Protein AF-A0A1Y0FV81-F1 (afdb_monomer_lite)

Sequence (86 aa):
MEKEQFKKALEERLAKRLEAETFDELTVGGSKMRFDMAMAINGYPFELPEGASEEDYTPLLTDQQYMSGKFDGIIDEVFMKALRNS

Foldseek 3Di:
DDQVVLLVQQLVLVVVVCVPDAPCVQCVRLPLVSSCCQRADPQDDPDDPVPDDVVSRPHPDDPVRVVVCPHVVSSVVSSVVSVVVD

pLDDT: mean 88.67, std 8.63, range [60.06, 97.44]

Structure (mmCIF, N/CA/C/O backbone):
data_AF-A0A1Y0FV81-F1
#
_entry.id   AF-A0A1Y0FV81-F1
#
loop_
_atom_site.group_PDB
_atom_site.id
_atom_site.type_symbol
_atom_site.label_atom_id
_atom_site.label_alt_id
_atom_site.label_comp_id
_atom_site.label_asym_id
_atom_site.label_entity_id
_atom_site.label_seq_id
_atom_site.pdbx_PDB_ins_code
_atom_site.Cartn_x
_atom_site.Cartn_y
_atom_site.Cartn_z
_atom_site.occupancy
_atom_site.B_iso_or_equiv
_atom_site.auth_seq_id
_atom_site.auth_comp_id
_atom_site.auth_asym_id
_atom_site.auth_atom_id
_atom_site.pdbx_PDB_model_num
ATOM 1 N N . MET A 1 1 ? -2.843 6.747 13.198 1.00 83.81 1 MET A N 1
ATOM 2 C CA . MET A 1 1 ? -3.000 7.011 11.756 1.00 83.81 1 MET A CA 1
ATOM 3 C C . MET A 1 1 ? -4.470 6.901 11.390 1.00 83.81 1 MET A C 1
ATOM 5 O O . MET A 1 1 ? -5.130 5.950 11.821 1.00 83.81 1 MET A O 1
ATOM 9 N N . GLU A 1 2 ? -4.978 7.880 10.646 1.00 93.00 2 GLU A N 1
ATOM 10 C CA . GLU A 1 2 ? -6.337 7.852 10.098 1.00 93.00 2 GLU A CA 1
ATOM 11 C C . GLU A 1 2 ? -6.404 7.102 8.764 1.00 93.00 2 GLU A C 1
ATOM 13 O O . GLU A 1 2 ? -5.401 6.968 8.068 1.00 93.00 2 GLU A O 1
ATOM 18 N N . LYS A 1 3 ? -7.596 6.606 8.407 1.00 93.75 3 LYS A N 1
ATOM 19 C CA . LYS A 1 3 ? -7.827 5.800 7.194 1.00 93.75 3 LYS A CA 1
ATOM 20 C C . LYS A 1 3 ? -7.391 6.509 5.908 1.00 93.75 3 LYS A C 1
ATOM 22 O O . LYS A 1 3 ? -6.654 5.931 5.120 1.00 93.75 3 LYS A O 1
ATOM 27 N N . GLU A 1 4 ? -7.766 7.774 5.746 1.00 94.50 4 GLU A N 1
ATOM 28 C CA . GLU A 1 4 ? -7.398 8.568 4.564 1.00 94.50 4 GLU A CA 1
ATOM 29 C C . GLU A 1 4 ? -5.891 8.828 4.472 1.00 94.50 4 GLU A C 1
ATOM 31 O O . GLU A 1 4 ? -5.305 8.761 3.394 1.00 94.50 4 GLU A O 1
ATOM 36 N N . GLN A 1 5 ? -5.240 9.071 5.614 1.00 95.19 5 GLN A N 1
ATOM 37 C CA . GLN A 1 5 ? -3.786 9.249 5.667 1.00 95.19 5 GLN A CA 1
ATOM 38 C C . GLN A 1 5 ? -3.065 7.965 5.262 1.00 95.19 5 GLN A C 1
ATOM 40 O O . GLN A 1 5 ? -2.114 8.013 4.488 1.00 95.19 5 GLN A O 1
ATOM 45 N N . PHE A 1 6 ? -3.548 6.822 5.756 1.00 95.69 6 PHE A N 1
ATOM 46 C CA . PHE A 1 6 ? -3.008 5.519 5.395 1.00 95.69 6 PHE A CA 1
ATOM 47 C C . PHE A 1 6 ? -3.179 5.230 3.902 1.00 95.69 6 PHE A C 1
ATOM 49 O O . PHE A 1 6 ? -2.210 4.863 3.247 1.00 95.69 6 PHE A O 1
ATOM 56 N N . LYS A 1 7 ? -4.381 5.446 3.352 1.00 96.75 7 LYS A N 1
ATOM 57 C CA . LYS A 1 7 ? -4.658 5.232 1.926 1.00 96.75 7 LYS A CA 1
ATOM 58 C C . LYS A 1 7 ? -3.709 6.034 1.045 1.00 96.75 7 LYS A C 1
ATOM 60 O O . LYS A 1 7 ? -3.076 5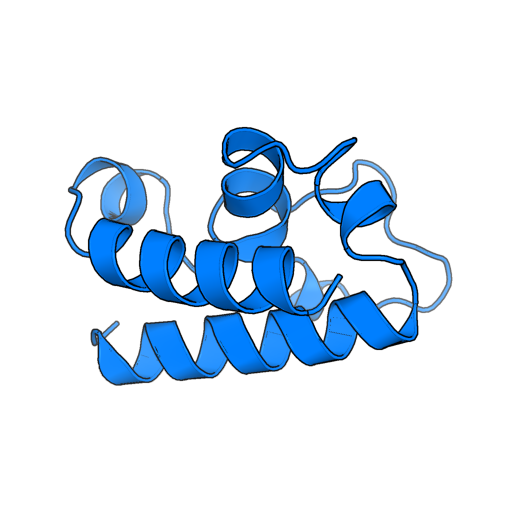.466 0.163 1.00 96.75 7 LYS A O 1
ATOM 65 N N . LYS A 1 8 ? -3.571 7.330 1.333 1.00 96.38 8 LYS A N 1
ATOM 66 C CA . LYS A 1 8 ? -2.672 8.213 0.592 1.00 96.38 8 LYS A CA 1
ATOM 67 C C . LYS A 1 8 ? -1.219 7.733 0.668 1.00 96.38 8 LYS A C 1
ATOM 69 O O . LYS A 1 8 ? -0.580 7.605 -0.368 1.00 96.38 8 LYS A O 1
ATOM 74 N N . ALA A 1 9 ? -0.726 7.410 1.865 1.00 94.38 9 ALA A N 1
ATOM 75 C CA . ALA A 1 9 ? 0.641 6.917 2.040 1.00 94.38 9 ALA A CA 1
ATOM 76 C C . ALA A 1 9 ? 0.885 5.585 1.306 1.00 94.38 9 ALA A C 1
ATOM 78 O O . ALA A 1 9 ? 1.950 5.379 0.729 1.00 94.38 9 ALA A O 1
ATOM 79 N N . LEU A 1 10 ? -0.109 4.691 1.298 1.00 95.00 10 LEU A N 1
ATOM 80 C CA . LEU A 1 10 ? -0.044 3.411 0.597 1.00 95.00 10 LEU A CA 1
ATOM 81 C C . LEU A 1 10 ? -0.009 3.598 -0.928 1.00 95.00 10 LEU A C 1
ATOM 83 O O . LEU A 1 10 ? 0.804 2.964 -1.597 1.00 95.00 10 LEU A O 1
ATOM 87 N N . GLU A 1 11 ? -0.851 4.482 -1.475 1.00 95.44 11 GLU A N 1
ATOM 88 C CA . GLU A 1 11 ? -0.868 4.807 -2.909 1.00 95.44 11 GLU A CA 1
ATOM 89 C C . GLU A 1 11 ? 0.423 5.511 -3.359 1.00 95.44 11 GLU A C 1
ATOM 91 O O . GLU A 1 11 ? 0.976 5.154 -4.398 1.00 95.44 11 GLU A O 1
ATOM 96 N N . GLU A 1 12 ? 0.938 6.463 -2.575 1.00 94.19 12 GLU A N 1
ATOM 97 C CA . GLU A 1 12 ? 2.202 7.158 -2.863 1.00 94.19 12 GLU A CA 1
ATOM 98 C C . GLU A 1 12 ? 3.388 6.191 -2.850 1.00 94.19 12 GLU A C 1
ATOM 100 O O . GLU A 1 12 ? 4.210 6.196 -3.769 1.00 94.19 12 GLU A O 1
ATOM 105 N N . ARG A 1 13 ? 3.451 5.305 -1.849 1.00 91.81 13 ARG A N 1
ATOM 106 C CA . ARG A 1 13 ? 4.477 4.263 -1.804 1.00 91.81 13 ARG A CA 1
ATOM 107 C C . ARG A 1 13 ? 4.373 3.330 -3.002 1.00 91.81 13 ARG A C 1
ATOM 109 O O . ARG A 1 13 ? 5.401 2.978 -3.570 1.00 91.81 13 ARG A O 1
ATOM 116 N N . LEU A 1 14 ? 3.160 2.927 -3.384 1.00 93.38 14 LEU A N 1
ATOM 117 C CA . LEU A 1 14 ? 2.967 2.022 -4.515 1.00 93.38 14 LEU A CA 1
ATOM 118 C C . LEU A 1 14 ? 3.446 2.659 -5.811 1.00 93.38 14 LEU A C 1
ATOM 120 O O . LEU A 1 14 ? 4.196 2.028 -6.545 1.00 93.38 14 LEU A O 1
ATOM 124 N N . ALA A 1 15 ? 3.072 3.916 -6.056 1.00 93.31 15 ALA A N 1
ATOM 125 C CA . ALA A 1 15 ? 3.549 4.659 -7.214 1.00 93.31 15 ALA A CA 1
ATOM 126 C C . ALA A 1 15 ? 5.083 4.678 -7.269 1.00 93.31 15 ALA A C 1
ATOM 128 O O . ALA A 1 15 ? 5.651 4.357 -8.306 1.00 93.31 15 ALA A O 1
ATOM 129 N N . LYS A 1 16 ? 5.742 4.945 -6.134 1.00 89.69 16 LYS A N 1
ATOM 130 C CA . LYS A 1 16 ? 7.205 4.971 -6.044 1.00 89.69 16 LYS A CA 1
ATOM 131 C C . LYS A 1 16 ? 7.856 3.606 -6.280 1.00 89.69 16 LYS A C 1
ATOM 133 O O . LYS A 1 16 ? 8.871 3.533 -6.960 1.00 89.69 16 LYS A O 1
ATOM 138 N N . ARG A 1 17 ? 7.292 2.512 -5.751 1.00 88.19 17 ARG A N 1
ATOM 139 C CA . ARG A 1 17 ? 7.804 1.154 -6.030 1.00 88.19 17 ARG A CA 1
ATOM 140 C C . ARG A 1 17 ? 7.708 0.818 -7.510 1.00 88.19 17 ARG A C 1
ATOM 142 O O . ARG A 1 17 ? 8.665 0.314 -8.086 1.00 88.19 17 ARG A O 1
ATOM 149 N N . LEU A 1 18 ? 6.597 1.194 -8.134 1.00 90.69 18 LEU A N 1
ATOM 150 C CA . LEU A 1 18 ? 6.359 0.943 -9.551 1.00 90.69 18 LEU A CA 1
ATOM 151 C C . LEU A 1 18 ? 7.267 1.746 -10.502 1.00 90.69 18 LEU A C 1
ATOM 153 O O . LEU A 1 18 ? 7.262 1.486 -11.701 1.00 90.69 18 LEU A O 1
ATOM 157 N N . GLU A 1 19 ? 8.069 2.692 -9.998 1.00 89.81 19 GLU A N 1
ATOM 158 C CA . GLU A 1 19 ? 9.138 3.335 -10.777 1.00 89.81 19 GLU A CA 1
ATOM 159 C C . GLU A 1 19 ? 10.367 2.427 -10.959 1.00 89.81 19 GLU A C 1
ATOM 161 O O . GLU A 1 19 ? 11.133 2.627 -11.902 1.00 89.81 19 GLU A O 1
ATOM 166 N N . ALA A 1 20 ? 10.566 1.445 -10.071 1.00 85.06 20 ALA A N 1
ATOM 167 C CA . ALA A 1 20 ? 11.756 0.591 -10.027 1.00 85.06 20 ALA A CA 1
ATOM 168 C C . ALA A 1 20 ? 11.472 -0.896 -10.309 1.00 85.06 20 ALA A C 1
ATOM 170 O O . ALA A 1 20 ? 12.349 -1.588 -10.821 1.00 85.06 20 ALA A O 1
ATOM 171 N N . GLU A 1 21 ? 10.275 -1.386 -9.986 1.00 87.50 21 GLU A N 1
ATOM 172 C CA . GLU A 1 21 ? 9.859 -2.783 -10.167 1.00 87.50 21 GLU A CA 1
ATOM 173 C C . GLU A 1 21 ? 8.429 -2.864 -10.713 1.00 87.50 21 GLU A C 1
ATOM 175 O O . GLU A 1 21 ? 7.617 -1.959 -10.535 1.00 87.50 21 GLU A O 1
ATOM 180 N N . THR A 1 22 ? 8.086 -3.953 -11.393 1.00 92.75 22 THR A N 1
ATOM 181 C CA . THR A 1 22 ? 6.709 -4.192 -11.839 1.00 92.75 22 THR A CA 1
ATOM 182 C C . THR A 1 22 ? 5.825 -4.654 -10.682 1.00 92.75 22 THR A C 1
ATOM 184 O O . THR A 1 22 ? 6.294 -5.181 -9.673 1.00 92.75 22 THR A O 1
ATOM 187 N N . PHE A 1 23 ? 4.504 -4.517 -10.834 1.00 93.62 23 PHE A N 1
ATOM 188 C CA . PHE A 1 23 ? 3.566 -5.032 -9.833 1.00 93.62 23 PHE A CA 1
ATOM 189 C C . PHE A 1 23 ? 3.699 -6.552 -9.642 1.00 93.62 23 PHE A C 1
ATOM 191 O O . PHE A 1 23 ? 3.556 -7.047 -8.523 1.00 93.62 23 PHE A O 1
ATOM 198 N N . ASP A 1 24 ? 3.992 -7.292 -10.713 1.00 93.69 24 ASP A N 1
ATOM 199 C CA . ASP A 1 24 ? 4.173 -8.744 -10.661 1.00 93.69 24 ASP A CA 1
ATOM 200 C C . ASP A 1 24 ? 5.427 -9.143 -9.871 1.00 93.69 24 ASP A C 1
ATOM 202 O O . ASP A 1 24 ? 5.369 -10.067 -9.061 1.00 93.69 24 ASP A O 1
ATOM 206 N N . GLU A 1 25 ? 6.528 -8.400 -10.025 1.00 91.12 25 GLU A N 1
ATOM 207 C CA . GLU A 1 25 ? 7.758 -8.576 -9.239 1.00 91.12 25 GLU A CA 1
ATOM 208 C C . GLU A 1 25 ? 7.529 -8.232 -7.763 1.00 91.12 25 GLU A C 1
ATOM 210 O O . GLU A 1 25 ? 7.806 -9.058 -6.889 1.00 91.12 25 GLU A O 1
ATOM 215 N N . LEU A 1 26 ? 6.923 -7.069 -7.495 1.00 89.44 26 LEU A N 1
ATOM 216 C CA . LEU A 1 26 ? 6.592 -6.591 -6.150 1.00 89.44 26 LEU A CA 1
ATOM 217 C C . LEU A 1 26 ? 5.735 -7.605 -5.378 1.00 89.44 26 LEU A C 1
ATOM 219 O O . LEU A 1 26 ? 5.923 -7.843 -4.183 1.00 89.44 26 LEU A O 1
ATOM 223 N N . THR A 1 27 ? 4.751 -8.194 -6.059 1.00 91.94 27 THR A N 1
ATOM 224 C CA . THR A 1 27 ? 3.767 -9.094 -5.446 1.00 91.94 27 THR A CA 1
ATOM 225 C C . THR A 1 27 ? 4.071 -10.570 -5.661 1.00 91.94 27 THR A C 1
ATOM 227 O O . THR A 1 27 ? 3.339 -11.409 -5.146 1.00 91.94 27 THR A O 1
ATOM 230 N N . VAL A 1 28 ? 5.141 -10.919 -6.374 1.00 89.31 28 VAL A N 1
ATOM 231 C CA . VAL A 1 28 ? 5.474 -12.297 -6.759 1.00 89.31 28 VAL A CA 1
ATOM 232 C C . VAL A 1 28 ? 4.256 -13.010 -7.368 1.00 89.31 28 VAL A C 1
ATOM 234 O O . VAL A 1 28 ? 3.694 -13.931 -6.766 1.00 89.31 28 VAL A O 1
ATOM 237 N N . GLY A 1 29 ? 3.812 -12.564 -8.545 1.00 89.81 29 GLY A N 1
ATOM 238 C CA . GLY A 1 29 ? 2.694 -13.197 -9.254 1.00 89.81 29 GLY A CA 1
ATOM 239 C C . GLY A 1 29 ? 1.306 -12.748 -8.789 1.00 89.81 29 GLY A C 1
ATOM 240 O O . GLY A 1 29 ? 0.376 -13.557 -8.777 1.00 89.81 29 GLY A O 1
ATOM 241 N N . GLY A 1 30 ? 1.152 -11.512 -8.305 1.00 91.94 30 GLY A N 1
ATOM 242 C CA . GLY A 1 30 ? -0.129 -11.011 -7.798 1.00 91.94 30 GLY A CA 1
ATOM 243 C C . GLY A 1 30 ? -0.493 -11.522 -6.399 1.00 91.94 30 GLY A C 1
ATOM 244 O O . GLY A 1 30 ? -1.672 -11.559 -6.047 1.00 91.94 30 GLY A O 1
ATOM 245 N N . SER A 1 31 ? 0.471 -11.946 -5.574 1.00 93.44 31 SER A N 1
ATOM 246 C CA . SER A 1 31 ? 0.173 -12.397 -4.210 1.00 93.44 31 SER A CA 1
ATOM 247 C C . SER A 1 31 ? -0.176 -11.224 -3.299 1.00 93.44 31 SER A C 1
ATOM 249 O O . SER A 1 31 ? 0.660 -10.376 -2.980 1.00 93.44 31 SER A O 1
ATOM 251 N N . LYS A 1 32 ? -1.408 -11.224 -2.785 1.00 93.25 32 LYS A N 1
ATOM 252 C CA . LYS A 1 32 ? -1.859 -10.227 -1.811 1.00 93.25 32 LYS A CA 1
ATOM 253 C C . LYS A 1 32 ? -1.026 -10.232 -0.528 1.00 93.25 32 LYS A C 1
ATOM 255 O O . LYS A 1 32 ? -0.682 -9.178 -0.020 1.00 93.25 32 LYS A O 1
ATOM 260 N N . MET A 1 33 ? -0.626 -11.404 -0.039 1.00 90.88 33 MET A N 1
ATOM 261 C CA . MET A 1 33 ? 0.236 -11.482 1.144 1.00 90.88 33 MET A CA 1
ATOM 262 C C . MET A 1 33 ? 1.586 -10.792 0.902 1.00 90.88 33 MET A C 1
ATOM 264 O O . MET A 1 33 ? 2.099 -10.113 1.786 1.00 90.88 33 MET A O 1
ATOM 268 N N . ARG A 1 34 ? 2.156 -10.939 -0.302 1.00 90.81 34 ARG A N 1
ATOM 269 C CA . ARG A 1 34 ? 3.399 -10.250 -0.677 1.00 90.81 34 ARG A CA 1
ATOM 270 C C . ARG A 1 34 ? 3.192 -8.750 -0.807 1.00 90.81 34 ARG A C 1
ATOM 272 O O . ARG A 1 34 ? 4.037 -8.004 -0.333 1.00 90.81 34 ARG A O 1
ATOM 279 N N . PHE A 1 35 ? 2.063 -8.320 -1.363 1.00 93.00 35 PHE A N 1
ATOM 280 C CA . PHE A 1 35 ? 1.692 -6.909 -1.388 1.00 93.00 35 PHE A CA 1
ATOM 281 C C . PH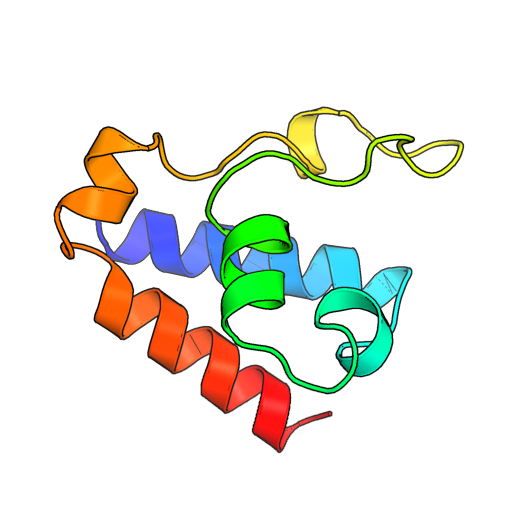E A 1 35 ? 1.613 -6.321 0.026 1.00 93.00 35 PHE A C 1
ATOM 283 O O . PHE A 1 35 ? 2.251 -5.310 0.308 1.00 93.00 35 PHE A O 1
ATOM 290 N N . ASP A 1 36 ? 0.888 -6.976 0.933 1.00 92.31 36 ASP A N 1
ATOM 291 C CA . ASP A 1 36 ? 0.724 -6.511 2.308 1.00 92.31 36 ASP A CA 1
ATOM 292 C C . ASP A 1 36 ? 2.100 -6.389 3.000 1.00 92.31 36 ASP A C 1
ATOM 294 O O . ASP A 1 36 ? 2.379 -5.365 3.624 1.00 92.31 36 ASP A O 1
ATOM 298 N N . MET A 1 37 ? 3.001 -7.362 2.796 1.00 88.00 37 MET A N 1
ATOM 299 C CA . MET A 1 37 ? 4.392 -7.340 3.286 1.00 88.00 37 MET A CA 1
ATOM 300 C C . MET A 1 37 ? 5.313 -6.318 2.607 1.00 88.00 37 MET A C 1
ATOM 302 O O . MET A 1 37 ? 6.276 -5.868 3.206 1.00 88.00 37 MET A O 1
ATOM 306 N N . ALA A 1 38 ? 5.105 -5.975 1.342 1.00 87.50 38 ALA A N 1
ATOM 307 C CA . ALA A 1 38 ? 5.962 -4.995 0.675 1.00 87.50 38 ALA A CA 1
ATOM 308 C C . ALA A 1 38 ? 5.520 -3.557 0.992 1.00 87.50 38 ALA A C 1
ATOM 310 O O . ALA A 1 38 ? 6.330 -2.628 1.023 1.00 87.50 38 ALA A O 1
ATOM 311 N N . MET A 1 39 ? 4.218 -3.374 1.224 1.00 90.25 39 MET A N 1
ATOM 312 C CA . MET A 1 39 ? 3.582 -2.062 1.194 1.00 90.25 39 MET A CA 1
ATOM 313 C C . MET A 1 39 ? 3.091 -1.588 2.560 1.00 90.25 39 MET A C 1
ATOM 315 O O . MET A 1 39 ? 3.259 -0.410 2.887 1.00 90.25 39 MET A O 1
ATOM 319 N N . ALA A 1 40 ? 2.488 -2.476 3.353 1.00 85.50 40 ALA A N 1
ATOM 320 C CA . ALA A 1 40 ? 1.759 -2.115 4.567 1.00 85.50 40 ALA A CA 1
ATOM 321 C C . ALA A 1 40 ? 2.482 -2.528 5.860 1.00 85.50 40 ALA A C 1
ATOM 323 O O . ALA A 1 40 ? 2.563 -1.717 6.786 1.00 85.50 40 ALA A O 1
ATOM 324 N N . ILE A 1 41 ? 3.019 -3.748 5.916 1.00 82.38 41 ILE A N 1
ATOM 325 C CA . ILE A 1 41 ? 3.694 -4.339 7.085 1.00 82.38 41 ILE A CA 1
ATOM 326 C C . ILE A 1 41 ? 5.096 -4.820 6.737 1.00 82.38 41 ILE A C 1
ATOM 328 O O . ILE A 1 41 ? 5.393 -4.959 5.568 1.00 82.38 41 ILE A O 1
ATOM 332 N N . ASN A 1 42 ? 5.924 -5.099 7.752 1.00 69.88 42 ASN A N 1
ATOM 333 C CA . ASN A 1 42 ? 7.233 -5.759 7.639 1.00 69.88 42 ASN A CA 1
ATOM 334 C C . ASN A 1 42 ? 8.088 -5.299 6.453 1.00 69.88 42 ASN A C 1
ATOM 336 O O . ASN A 1 42 ? 8.143 -5.969 5.428 1.00 69.88 42 ASN A O 1
ATOM 340 N N . GLY A 1 43 ? 8.799 -4.184 6.656 1.00 63.53 43 GLY A N 1
ATOM 341 C CA . GLY A 1 43 ? 9.707 -3.584 5.689 1.00 63.53 43 GLY A CA 1
ATOM 342 C C . GLY A 1 43 ? 10.572 -4.637 5.007 1.00 63.53 43 GLY A C 1
ATOM 343 O O . GLY A 1 43 ? 11.405 -5.284 5.636 1.00 63.53 43 GLY A O 1
ATOM 344 N N . TYR A 1 44 ? 10.301 -4.831 3.723 1.00 60.06 44 TYR A N 1
ATOM 345 C CA . TYR A 1 44 ? 10.937 -5.792 2.830 1.00 60.06 44 TYR A CA 1
ATOM 346 C C . TYR A 1 44 ? 11.485 -4.989 1.637 1.00 60.06 44 TYR A C 1
ATOM 348 O O . TYR A 1 44 ? 10.779 -4.068 1.193 1.00 60.06 44 TYR A O 1
ATOM 356 N N . PRO A 1 45 ? 12.697 -5.264 1.098 1.00 63.53 45 PRO A N 1
ATOM 357 C CA . PRO A 1 45 ? 13.468 -6.516 1.102 1.00 63.53 45 PRO A CA 1
ATOM 358 C C . PRO A 1 45 ? 14.588 -6.630 2.147 1.00 63.53 45 PRO A C 1
ATOM 360 O O . PRO A 1 45 ? 14.988 -5.651 2.765 1.00 63.53 45 PRO A O 1
ATOM 363 N N . PHE A 1 46 ? 15.118 -7.857 2.294 1.00 61.88 46 PHE A N 1
ATOM 364 C CA . PHE A 1 46 ? 16.326 -8.174 3.080 1.00 61.88 46 PHE A CA 1
ATOM 365 C C . PHE A 1 46 ? 17.564 -7.375 2.646 1.00 61.88 46 PHE A C 1
ATOM 367 O O . PHE A 1 46 ? 18.480 -7.192 3.444 1.00 61.88 46 PHE A O 1
ATOM 374 N N . GLU A 1 47 ? 17.572 -6.891 1.405 1.00 68.38 47 GLU A N 1
ATOM 375 C CA . GLU A 1 47 ? 18.550 -5.947 0.880 1.00 68.38 47 GLU A CA 1
ATOM 376 C C . GLU A 1 47 ? 17.795 -4.831 0.162 1.00 68.38 47 GLU A C 1
ATOM 378 O O . GLU A 1 47 ? 16.995 -5.080 -0.742 1.00 68.38 47 GLU A O 1
ATOM 383 N N . LEU A 1 48 ? 18.019 -3.595 0.597 1.00 75.19 48 LEU A N 1
ATOM 384 C CA . LEU A 1 48 ? 17.507 -2.428 -0.104 1.00 75.19 48 LEU A CA 1
ATOM 385 C C . LEU A 1 48 ? 18.215 -2.310 -1.457 1.00 75.19 48 LEU A C 1
ATOM 387 O O . LEU A 1 48 ? 19.433 -2.504 -1.508 1.00 75.19 48 LEU A O 1
ATOM 391 N N . PRO A 1 49 ? 17.498 -1.966 -2.541 1.00 75.50 49 PRO A N 1
ATOM 392 C CA . PRO A 1 49 ? 18.142 -1.647 -3.805 1.00 75.50 49 PRO A CA 1
ATOM 393 C C . PRO A 1 49 ? 19.208 -0.565 -3.613 1.00 75.50 49 PRO A C 1
ATOM 395 O O . PRO A 1 49 ? 19.032 0.361 -2.817 1.00 75.50 49 PRO A O 1
ATOM 398 N N . GLU A 1 50 ? 20.317 -0.670 -4.342 1.00 78.25 50 GLU A N 1
ATOM 399 C CA . GLU A 1 50 ? 21.398 0.308 -4.247 1.00 78.25 50 GLU A CA 1
ATOM 400 C C . GLU A 1 50 ? 20.871 1.718 -4.568 1.00 78.25 50 GLU A C 1
ATOM 402 O O . GLU A 1 50 ? 20.241 1.947 -5.600 1.00 78.25 50 GLU A O 1
ATOM 407 N N . GLY A 1 51 ? 21.093 2.664 -3.650 1.00 78.88 51 GLY A N 1
ATOM 408 C CA . GLY A 1 51 ? 20.590 4.037 -3.766 1.00 78.88 51 GLY A CA 1
ATOM 409 C C . GLY A 1 51 ? 19.146 4.258 -3.289 1.00 78.88 51 GLY A C 1
ATOM 410 O O . GLY A 1 51 ? 18.667 5.390 -3.363 1.00 78.88 51 GLY A O 1
ATOM 411 N N . ALA A 1 52 ? 18.455 3.235 -2.776 1.00 78.50 52 ALA A N 1
ATOM 412 C CA . ALA A 1 52 ? 17.134 3.390 -2.169 1.00 78.50 52 ALA A CA 1
ATOM 413 C C . ALA A 1 52 ? 17.204 4.016 -0.761 1.00 78.50 52 ALA A C 1
ATOM 415 O O . ALA A 1 52 ? 18.126 3.749 0.009 1.00 78.50 52 ALA A O 1
ATOM 416 N N . SER A 1 53 ? 16.206 4.833 -0.404 1.00 81.06 53 SER A N 1
ATOM 417 C CA . SER A 1 53 ? 16.072 5.392 0.950 1.00 81.06 53 SER A CA 1
ATOM 418 C C . SER A 1 53 ? 15.357 4.408 1.875 1.00 81.06 53 SER A C 1
ATOM 420 O O . SER A 1 53 ? 14.280 3.925 1.535 1.00 81.06 53 SER A O 1
ATOM 422 N N . GLU A 1 54 ? 15.897 4.161 3.072 1.00 81.50 54 GLU A N 1
ATOM 423 C CA . GLU A 1 54 ? 15.297 3.270 4.084 1.00 81.50 54 GLU A CA 1
ATOM 424 C C . GLU A 1 54 ? 13.859 3.672 4.468 1.00 81.50 54 GLU A C 1
ATOM 426 O O . GLU A 1 54 ? 13.000 2.824 4.736 1.00 81.50 54 GLU A O 1
ATOM 431 N N . GLU A 1 55 ? 13.560 4.972 4.458 1.00 81.00 55 GLU A N 1
ATOM 432 C CA . GLU A 1 55 ? 12.243 5.504 4.828 1.00 81.00 55 GLU A CA 1
ATOM 433 C C . GLU A 1 55 ? 11.130 5.015 3.883 1.00 81.00 55 GLU A C 1
ATOM 435 O O . GLU A 1 55 ? 9.996 4.782 4.310 1.00 81.00 55 GLU A O 1
ATOM 440 N N . ASP A 1 56 ? 11.462 4.756 2.613 1.00 78.25 56 ASP A N 1
ATOM 441 C CA . ASP A 1 56 ? 10.511 4.257 1.609 1.00 78.25 56 ASP A CA 1
ATOM 442 C C . ASP A 1 56 ? 10.094 2.797 1.858 1.00 78.25 56 ASP A C 1
ATOM 444 O O . ASP A 1 56 ? 9.097 2.316 1.309 1.00 78.25 56 ASP A O 1
ATOM 448 N N . TYR A 1 57 ? 10.851 2.098 2.704 1.00 81.56 57 TYR A N 1
ATOM 449 C CA . TYR A 1 57 ? 10.718 0.674 3.003 1.00 81.56 57 TYR A CA 1
ATOM 450 C C . TYR A 1 57 ? 10.281 0.434 4.451 1.00 81.56 57 TYR A C 1
ATOM 452 O O . TYR A 1 57 ? 9.938 -0.686 4.818 1.00 81.56 57 TYR A O 1
ATOM 460 N N . THR A 1 58 ? 10.226 1.483 5.274 1.00 85.50 58 THR A N 1
ATOM 461 C CA . THR A 1 58 ? 9.748 1.401 6.659 1.00 85.50 58 THR A CA 1
ATOM 462 C C . THR A 1 58 ? 8.261 1.027 6.685 1.00 85.50 58 THR A C 1
ATOM 464 O O . THR A 1 58 ? 7.496 1.606 5.920 1.00 85.50 58 THR A O 1
ATOM 467 N N . PRO A 1 59 ? 7.778 0.110 7.538 1.00 89.62 59 PRO A N 1
ATOM 468 C CA . PRO A 1 59 ? 6.352 -0.232 7.601 1.00 89.62 59 PRO A CA 1
ATOM 469 C C . PRO A 1 59 ? 5.432 0.990 7.760 1.00 89.62 59 PRO A C 1
ATOM 471 O O . PRO A 1 59 ? 5.713 1.878 8.564 1.00 89.62 59 PRO A O 1
ATOM 474 N N . LEU A 1 60 ? 4.311 1.028 7.026 1.00 92.25 60 LEU A N 1
ATOM 475 C CA . LEU A 1 60 ? 3.270 2.048 7.249 1.00 92.25 60 LEU A CA 1
ATOM 476 C C . LEU A 1 60 ? 2.444 1.740 8.498 1.00 92.25 60 LEU A C 1
ATOM 478 O O . LEU A 1 60 ? 1.955 2.653 9.165 1.00 92.25 60 LEU A O 1
ATOM 482 N N . LEU A 1 61 ? 2.268 0.452 8.789 1.00 92.44 61 LEU A N 1
ATOM 483 C CA . LEU A 1 61 ? 1.533 -0.047 9.938 1.00 92.44 61 LEU A CA 1
ATOM 484 C C . LEU A 1 61 ? 2.468 -0.812 10.866 1.00 92.44 61 LEU A C 1
ATOM 486 O O . LEU A 1 61 ? 3.368 -1.527 10.430 1.00 92.44 61 LEU A O 1
ATOM 490 N N . THR A 1 62 ? 2.195 -0.712 12.163 1.00 90.62 62 THR A N 1
ATOM 491 C CA . THR A 1 62 ? 2.704 -1.703 13.113 1.00 90.62 62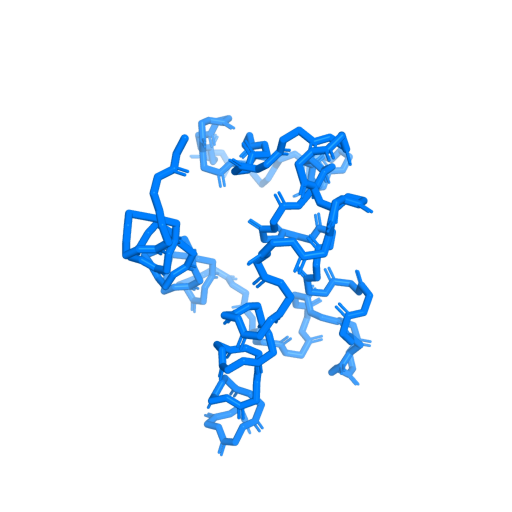 THR A CA 1
ATOM 492 C C . THR A 1 62 ? 1.929 -3.012 12.965 1.00 90.62 62 THR A C 1
ATOM 494 O O . THR A 1 62 ? 0.768 -3.008 12.543 1.00 90.62 62 THR A O 1
ATOM 497 N N . ASP A 1 63 ? 2.515 -4.127 13.404 1.00 88.50 63 ASP A N 1
ATOM 498 C CA . ASP A 1 63 ? 1.837 -5.431 13.395 1.00 88.50 63 ASP A CA 1
ATOM 499 C C . ASP A 1 63 ? 0.484 -5.378 14.115 1.00 88.50 63 ASP A C 1
ATOM 501 O O . ASP A 1 63 ? -0.513 -5.899 13.625 1.00 88.50 63 ASP A O 1
ATOM 505 N N . GLN A 1 64 ? 0.402 -4.669 15.246 1.00 90.81 64 GLN A N 1
ATOM 506 C CA . GLN A 1 64 ? -0.851 -4.503 15.984 1.00 90.81 64 GLN A CA 1
ATOM 507 C C . GLN A 1 64 ? -1.919 -3.753 15.171 1.00 90.81 64 GLN A C 1
ATOM 509 O O . GLN A 1 64 ? -3.103 -4.076 15.259 1.00 90.81 64 GLN A O 1
ATOM 514 N N . GLN A 1 65 ? -1.526 -2.742 14.391 1.00 92.50 65 GLN A N 1
ATOM 515 C CA . GLN A 1 65 ? -2.458 -1.989 13.550 1.00 92.50 65 GLN A CA 1
ATOM 516 C C . GLN A 1 65 ? -2.965 -2.830 12.383 1.00 92.50 65 GLN A C 1
ATOM 518 O O . GLN A 1 65 ? -4.158 -2.780 12.089 1.00 92.50 65 GLN A O 1
ATOM 523 N N . TYR A 1 66 ? -2.092 -3.618 11.763 1.00 91.12 66 TYR A N 1
ATOM 524 C CA . TYR A 1 66 ? -2.475 -4.547 10.707 1.00 91.12 66 TYR A CA 1
ATOM 525 C C . TYR A 1 66 ? -3.413 -5.638 11.235 1.00 91.12 66 TYR A C 1
ATOM 527 O O . TYR A 1 66 ? -4.536 -5.773 10.763 1.00 91.12 66 TYR A O 1
ATOM 535 N N . MET A 1 67 ? -3.030 -6.311 12.323 1.00 90.81 67 MET A N 1
ATOM 536 C CA . MET A 1 67 ? -3.830 -7.377 12.940 1.00 90.81 67 MET A CA 1
ATOM 537 C C . MET A 1 67 ? -5.189 -6.904 13.479 1.00 90.81 67 MET A C 1
ATOM 539 O O . MET A 1 67 ? -6.063 -7.724 13.746 1.00 90.81 67 MET A O 1
ATOM 543 N N . SER A 1 68 ? -5.391 -5.593 13.650 1.00 94.12 68 SER A N 1
ATOM 544 C CA . SER A 1 68 ? -6.686 -5.037 14.059 1.00 94.12 68 SER A CA 1
ATOM 545 C C . SER A 1 68 ? -7.765 -5.104 12.972 1.00 94.12 68 SER A C 1
ATOM 547 O O . SER A 1 68 ? -8.936 -4.875 13.273 1.00 94.12 68 SER A O 1
ATOM 549 N N . GLY A 1 69 ? -7.388 -5.327 11.709 1.00 93.69 69 GLY A N 1
ATOM 550 C CA . GLY A 1 69 ? -8.301 -5.307 10.565 1.00 93.69 69 GLY A CA 1
ATOM 551 C C . GLY A 1 69 ? -8.837 -3.916 10.198 1.00 93.69 69 GLY A C 1
ATOM 552 O O . GLY A 1 69 ? -9.663 -3.764 9.297 1.00 93.69 69 GLY A O 1
ATOM 553 N N . LYS A 1 70 ? -8.396 -2.852 10.891 1.00 95.56 70 LYS A N 1
ATOM 554 C CA . LYS A 1 70 ? -8.897 -1.480 10.680 1.00 95.56 70 LYS A CA 1
ATOM 555 C C . LYS A 1 70 ? -8.708 -1.014 9.232 1.00 95.56 70 LYS A C 1
ATOM 557 O O . LYS A 1 70 ? -9.530 -0.229 8.744 1.00 95.56 70 LYS A O 1
ATOM 562 N N . PHE A 1 71 ? -7.630 -1.450 8.582 1.00 96.44 71 PHE A N 1
ATOM 563 C CA . PHE A 1 71 ? -7.178 -0.939 7.289 1.00 96.44 71 PHE A CA 1
ATOM 564 C C . PHE A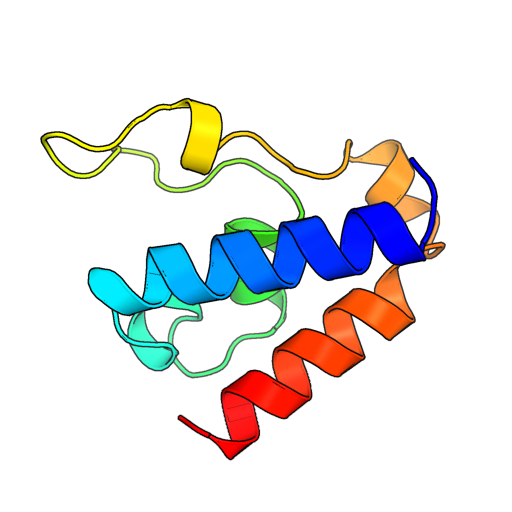 1 71 ? -7.360 -1.919 6.123 1.00 96.44 71 PHE A C 1
ATOM 566 O O . PHE A 1 71 ? -7.161 -1.502 4.987 1.00 96.44 71 PHE A O 1
ATOM 573 N N . ASP A 1 72 ? -7.805 -3.153 6.368 1.00 95.12 72 ASP A N 1
ATOM 574 C CA . ASP A 1 72 ? -7.875 -4.225 5.362 1.00 95.12 72 ASP A CA 1
ATOM 575 C C . ASP A 1 72 ? -8.635 -3.794 4.110 1.00 95.12 72 ASP A C 1
ATOM 577 O O . ASP A 1 72 ? -8.110 -3.887 3.009 1.00 95.12 72 ASP A O 1
ATOM 581 N N . GLY A 1 73 ? -9.812 -3.179 4.271 1.00 96.81 73 GLY A N 1
ATOM 582 C CA . GLY A 1 73 ? -10.596 -2.703 3.126 1.00 96.81 73 GLY A CA 1
ATOM 583 C C . GLY A 1 73 ? -9.873 -1.670 2.251 1.00 96.81 73 GLY A C 1
ATOM 584 O O . GLY A 1 73 ? -10.132 -1.600 1.056 1.00 96.81 73 GLY A O 1
ATOM 585 N N . ILE A 1 74 ? -8.949 -0.888 2.817 1.00 97.25 74 ILE A N 1
ATOM 586 C CA . ILE A 1 74 ? -8.130 0.073 2.060 1.00 97.25 74 ILE A CA 1
ATOM 587 C C . ILE A 1 74 ? -6.993 -0.651 1.345 1.00 97.25 74 ILE A C 1
ATOM 589 O O . ILE A 1 74 ? -6.729 -0.371 0.178 1.00 97.25 74 ILE A O 1
ATOM 593 N N . ILE A 1 75 ? -6.331 -1.584 2.034 1.00 96.62 75 ILE A N 1
ATOM 594 C CA . ILE A 1 75 ? -5.266 -2.403 1.447 1.00 96.62 75 ILE A CA 1
ATOM 595 C C . ILE A 1 75 ? -5.828 -3.200 0.261 1.00 96.62 75 ILE A C 1
ATOM 597 O O . ILE A 1 75 ? -5.230 -3.214 -0.811 1.00 96.62 75 ILE A O 1
ATOM 601 N N . ASP A 1 76 ? -7.009 -3.796 0.426 1.00 97.38 76 ASP A N 1
ATOM 602 C CA . ASP A 1 76 ? -7.742 -4.529 -0.609 1.00 97.38 76 ASP A CA 1
ATOM 603 C C . ASP A 1 76 ? -8.089 -3.641 -1.800 1.00 97.38 76 ASP A C 1
ATOM 605 O O . ASP A 1 76 ? -7.877 -4.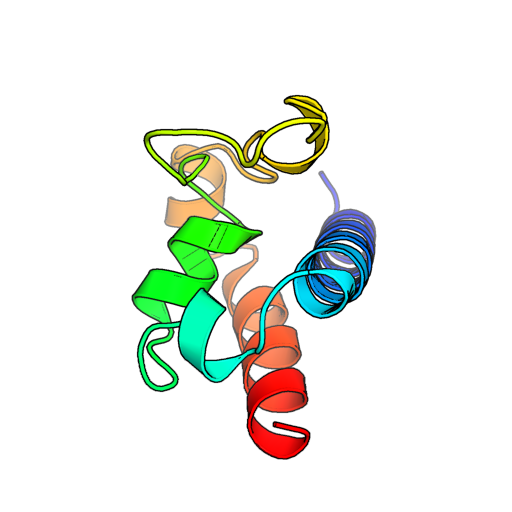034 -2.947 1.00 97.38 76 ASP A O 1
ATOM 609 N N . GLU A 1 77 ? -8.605 -2.438 -1.542 1.00 97.44 77 GLU A N 1
ATOM 610 C CA . GLU A 1 77 ? -8.954 -1.485 -2.592 1.00 97.44 77 GLU A CA 1
ATOM 611 C C . GLU A 1 77 ? -7.733 -1.141 -3.455 1.00 97.44 77 GLU A C 1
ATOM 613 O O . GLU A 1 77 ? -7.794 -1.239 -4.685 1.00 97.44 77 GLU A O 1
ATOM 618 N N . VAL A 1 78 ? -6.619 -0.769 -2.818 1.00 96.94 78 VAL A N 1
ATOM 619 C CA . VAL A 1 78 ? -5.391 -0.376 -3.522 1.00 96.94 78 VAL A CA 1
ATOM 620 C C . VAL A 1 78 ? -4.791 -1.566 -4.269 1.00 96.94 78 VAL A C 1
ATOM 622 O O . VAL A 1 78 ? -4.456 -1.432 -5.446 1.00 96.94 78 VAL A O 1
ATOM 625 N N . PHE A 1 79 ? -4.729 -2.742 -3.639 1.00 97.06 79 PHE A N 1
ATOM 626 C CA . PHE A 1 79 ? -4.249 -3.969 -4.275 1.00 97.06 79 PHE A CA 1
ATOM 627 C C . PHE A 1 79 ? -5.065 -4.322 -5.527 1.00 97.06 79 PHE A C 1
ATOM 629 O O . PHE A 1 79 ? -4.501 -4.526 -6.599 1.00 97.06 79 PHE A O 1
ATOM 636 N N . MET A 1 80 ? -6.398 -4.344 -5.426 1.00 97.19 80 MET A N 1
ATOM 637 C CA . MET A 1 80 ? -7.271 -4.705 -6.549 1.00 97.19 80 MET A CA 1
ATOM 638 C C . MET A 1 80 ? -7.219 -3.681 -7.682 1.00 97.19 80 MET A C 1
ATOM 640 O O . MET A 1 80 ? -7.346 -4.046 -8.850 1.00 97.19 80 MET A O 1
ATOM 644 N N . LYS A 1 81 ? -7.045 -2.398 -7.357 1.00 96.25 81 LYS A N 1
ATOM 645 C CA . LYS A 1 81 ? -6.834 -1.342 -8.352 1.00 96.25 81 LYS A CA 1
ATOM 646 C C . LYS A 1 81 ? -5.514 -1.548 -9.094 1.00 96.25 81 LYS A C 1
ATOM 648 O O . LYS A 1 81 ? -5.496 -1.428 -10.314 1.00 96.25 81 LYS A O 1
ATOM 653 N N . ALA A 1 82 ? -4.445 -1.888 -8.378 1.00 94.69 82 ALA A N 1
ATOM 654 C CA . ALA A 1 82 ? -3.136 -2.142 -8.966 1.00 94.69 82 ALA A CA 1
ATOM 655 C C . ALA A 1 82 ? -3.139 -3.394 -9.855 1.00 94.69 82 ALA A C 1
ATOM 657 O O . ALA A 1 82 ? -2.740 -3.308 -11.008 1.00 94.69 82 ALA A O 1
ATOM 658 N N . LEU A 1 83 ? -3.718 -4.498 -9.374 1.00 93.75 83 LEU A N 1
ATOM 659 C CA . LEU A 1 83 ? -3.846 -5.758 -10.113 1.00 93.75 83 LEU A CA 1
ATOM 660 C C . LEU A 1 83 ? -4.667 -5.633 -11.410 1.00 93.75 83 LEU A C 1
ATOM 662 O O . LEU A 1 83 ? -4.478 -6.394 -12.350 1.00 93.75 83 LEU A O 1
ATOM 666 N N . ARG A 1 84 ? -5.618 -4.695 -11.485 1.00 93.69 84 ARG A N 1
ATOM 667 C CA . ARG A 1 84 ? -6.378 -4.442 -12.726 1.00 93.69 84 ARG A CA 1
ATOM 668 C C . ARG A 1 84 ? -5.599 -3.634 -13.760 1.00 93.69 84 ARG A C 1
ATOM 670 O O . ARG A 1 84 ? -5.980 -3.645 -14.926 1.00 93.69 84 ARG A O 1
ATOM 677 N N . ASN A 1 85 ? -4.584 -2.901 -13.315 1.00 86.31 85 ASN A N 1
ATOM 678 C CA . ASN A 1 85 ? -3.780 -2.008 -14.141 1.00 86.31 85 ASN A CA 1
ATOM 679 C C . ASN A 1 85 ? -2.391 -2.590 -14.458 1.00 86.31 85 ASN A C 1
ATOM 681 O O . ASN A 1 85 ? -1.6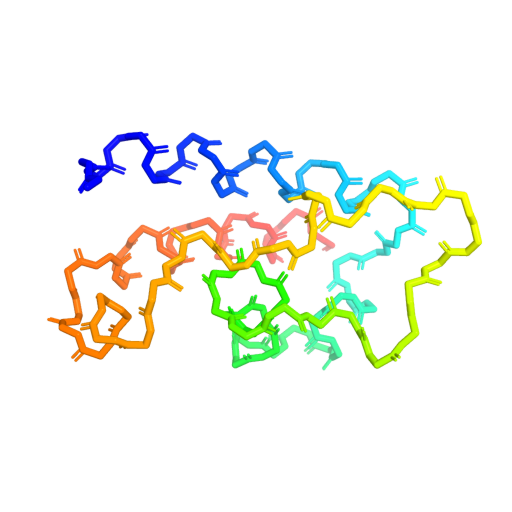28 -1.928 -15.161 1.00 86.31 85 ASN A O 1
ATOM 685 N N . SER A 1 86 ? -2.062 -3.764 -13.905 1.00 80.06 86 SER A N 1
ATOM 686 C CA . SER A 1 86 ? -0.806 -4.496 -14.103 1.00 80.06 86 SER A CA 1
ATOM 687 C C . SER A 1 86 ? -0.810 -5.341 -15.366 1.00 80.06 86 SER A C 1
ATOM 689 O O . SER A 1 86 ? -1.865 -5.964 -15.629 1.00 80.06 86 SER A O 1
#

Secondary structure (DSSP, 8-state):
--HHHHHHHHHHHHHHHTTTS-HHHHHTTT-HHHHHHHHTSS---SSPPTT--GGGTS-SS-HHHHHTTSSHHHHHHHHHHHHHH-

Radius of gyration: 12.1 Å; chains: 1; bounding box: 32×22×30 Å